Protein AF-N9XW98-F1 (afdb_monomer_lite)

Structure (mmCIF, N/CA/C/O backbone):
data_AF-N9XW98-F1
#
_entry.id   AF-N9XW98-F1
#
loop_
_atom_site.group_PDB
_atom_site.id
_atom_site.type_symbol
_atom_site.label_atom_id
_atom_site.label_alt_id
_atom_site.label_comp_id
_atom_site.label_asym_id
_atom_site.label_entity_id
_atom_site.label_seq_id
_atom_site.pdbx_PDB_ins_code
_atom_site.Cartn_x
_atom_site.Cartn_y
_atom_site.Cartn_z
_atom_site.occupancy
_atom_site.B_iso_or_equiv
_atom_site.auth_seq_id
_atom_site.auth_comp_id
_atom_site.auth_asym_id
_atom_site.auth_atom_id
_atom_site.pdbx_PDB_model_num
ATOM 1 N N . MET A 1 1 ? 35.399 7.157 -42.120 1.00 63.06 1 MET A N 1
ATOM 2 C CA . MET A 1 1 ? 33.929 7.128 -41.967 1.00 63.06 1 MET A CA 1
ATOM 3 C C . MET A 1 1 ? 33.321 8.212 -42.831 1.00 63.06 1 MET A C 1
ATOM 5 O O . MET A 1 1 ? 33.730 9.366 -42.706 1.00 63.06 1 MET A O 1
ATOM 9 N N . ASN A 1 2 ? 32.396 7.830 -43.712 1.00 85.94 2 ASN A N 1
ATOM 10 C CA . ASN A 1 2 ? 31.675 8.744 -44.595 1.00 85.94 2 ASN A CA 1
ATOM 11 C C . ASN A 1 2 ? 30.550 9.462 -43.831 1.00 85.94 2 ASN A C 1
ATOM 13 O O . ASN A 1 2 ? 30.114 9.013 -42.774 1.00 85.94 2 ASN A O 1
ATOM 17 N N . PHE A 1 3 ? 30.064 10.587 -44.365 1.00 85.50 3 PHE A N 1
ATOM 18 C CA . PHE A 1 3 ? 28.937 11.345 -43.796 1.00 85.50 3 PHE A CA 1
ATOM 19 C C . PHE A 1 3 ? 27.689 10.471 -43.564 1.00 85.50 3 PHE A C 1
ATOM 21 O O . PHE A 1 3 ? 27.018 10.612 -42.546 1.00 85.50 3 PHE A O 1
ATOM 28 N N . PHE A 1 4 ? 27.424 9.527 -44.472 1.00 86.19 4 PHE A N 1
ATOM 29 C CA . PHE A 1 4 ? 26.318 8.574 -44.354 1.00 86.19 4 PHE A CA 1
ATOM 30 C C . PHE A 1 4 ? 26.472 7.597 -43.182 1.00 86.19 4 PHE A C 1
ATOM 32 O O . PHE A 1 4 ? 25.477 7.322 -42.520 1.00 86.19 4 PHE A O 1
ATOM 39 N N . ASP A 1 5 ? 27.691 7.139 -42.877 1.00 82.38 5 ASP A N 1
ATOM 40 C CA . ASP A 1 5 ? 27.940 6.252 -41.730 1.00 82.38 5 ASP A CA 1
ATOM 41 C C . ASP A 1 5 ? 27.611 6.985 -40.422 1.00 82.38 5 ASP A C 1
ATOM 43 O O . ASP A 1 5 ? 26.863 6.482 -39.595 1.00 82.38 5 ASP A O 1
ATOM 47 N N . LYS A 1 6 ? 28.039 8.250 -40.296 1.00 85.88 6 LYS A N 1
ATOM 48 C CA . LYS A 1 6 ? 27.731 9.082 -39.119 1.00 85.88 6 LYS A CA 1
ATOM 49 C C . LYS A 1 6 ? 26.236 9.362 -38.947 1.00 85.88 6 LYS A C 1
ATOM 51 O O . LYS A 1 6 ? 25.757 9.440 -37.822 1.00 85.88 6 LYS A O 1
ATOM 56 N N . MET A 1 7 ? 25.503 9.552 -40.047 1.00 86.38 7 MET A N 1
ATOM 57 C CA . MET A 1 7 ? 24.049 9.757 -39.999 1.00 86.38 7 MET A CA 1
ATOM 58 C C . MET A 1 7 ? 23.307 8.480 -39.597 1.00 86.38 7 MET A C 1
ATOM 60 O O . MET A 1 7 ? 22.297 8.560 -38.899 1.00 86.38 7 MET A O 1
ATOM 64 N N . LYS A 1 8 ? 23.811 7.315 -40.014 1.00 89.31 8 LYS A N 1
ATOM 65 C CA . LYS A 1 8 ? 23.281 6.015 -39.607 1.00 89.31 8 LYS A CA 1
ATOM 66 C C . LYS A 1 8 ? 23.511 5.773 -38.114 1.00 89.31 8 LYS A C 1
ATOM 68 O O . LYS A 1 8 ? 22.543 5.500 -37.412 1.00 89.31 8 LYS A O 1
ATOM 73 N N . ASP A 1 9 ? 24.737 5.977 -37.635 1.00 86.44 9 ASP A N 1
ATOM 74 C CA . ASP A 1 9 ? 25.093 5.811 -36.220 1.00 86.44 9 ASP A CA 1
ATOM 75 C C . ASP A 1 9 ? 24.246 6.736 -35.321 1.00 86.44 9 ASP A C 1
ATOM 77 O O . ASP A 1 9 ? 23.672 6.301 -34.326 1.00 86.44 9 ASP A O 1
ATOM 81 N N . LEU A 1 10 ? 24.063 8.002 -35.724 1.00 88.00 10 LEU A N 1
ATOM 82 C CA . LEU A 1 10 ? 23.226 8.960 -34.991 1.00 88.00 10 LEU A CA 1
ATOM 83 C C . LEU A 1 10 ? 21.747 8.541 -34.940 1.00 88.00 10 LEU A C 1
ATOM 85 O O . LEU A 1 10 ? 21.080 8.726 -33.920 1.00 88.00 10 LEU A O 1
ATOM 89 N N . ALA A 1 11 ? 21.213 8.009 -36.042 1.00 89.44 11 ALA A N 1
ATOM 90 C CA . ALA A 1 11 ? 19.830 7.548 -36.102 1.00 89.44 11 ALA A CA 1
ATOM 91 C C . ALA A 1 11 ? 19.609 6.290 -35.242 1.00 89.44 11 ALA A C 1
ATOM 93 O O . ALA A 1 11 ? 18.575 6.180 -34.578 1.00 89.44 11 ALA A O 1
ATOM 94 N N . GLU A 1 12 ? 20.579 5.373 -35.217 1.00 86.56 12 GLU A N 1
ATOM 95 C CA . GLU A 1 12 ? 20.554 4.182 -34.360 1.00 86.56 12 GLU A CA 1
ATOM 96 C C . GLU A 1 12 ? 20.617 4.562 -32.872 1.00 86.56 12 GLU A C 1
ATOM 98 O O . GLU A 1 12 ? 19.780 4.101 -32.091 1.00 86.56 12 GLU A O 1
ATOM 103 N N . ASP A 1 13 ? 21.501 5.486 -32.485 1.00 86.88 13 ASP A N 1
ATOM 104 C CA . ASP A 1 13 ? 21.607 5.985 -31.107 1.00 86.88 13 ASP A CA 1
ATOM 105 C C . ASP A 1 13 ? 20.345 6.723 -30.639 1.00 86.88 13 ASP A C 1
ATOM 107 O O . ASP A 1 13 ? 19.871 6.535 -29.508 1.00 86.88 13 ASP A O 1
ATOM 111 N N . ALA A 1 14 ? 19.761 7.552 -31.509 1.00 88.12 14 ALA A N 1
ATOM 112 C CA . ALA A 1 14 ? 18.502 8.232 -31.225 1.00 88.12 14 ALA A CA 1
ATOM 113 C C . ALA A 1 14 ? 17.353 7.225 -31.050 1.00 88.12 14 ALA A C 1
ATOM 115 O O . ALA A 1 14 ? 16.559 7.353 -30.116 1.00 88.12 14 ALA A O 1
ATOM 116 N N . SER A 1 15 ? 17.291 6.196 -31.901 1.00 88.31 15 SER A N 1
ATOM 117 C CA . SER A 1 15 ? 16.283 5.134 -31.817 1.00 88.31 15 SER A CA 1
ATOM 118 C C . SER A 1 15 ? 16.393 4.342 -30.511 1.00 88.31 15 SER A C 1
ATOM 120 O O . SER A 1 15 ? 15.394 4.189 -29.797 1.00 88.31 15 SER A O 1
ATOM 122 N N . LYS A 1 16 ? 17.611 3.925 -30.137 1.00 88.00 16 LYS A N 1
ATOM 123 C CA . LYS A 1 16 ? 17.886 3.266 -28.850 1.00 88.00 16 LYS A CA 1
ATOM 124 C C . LYS A 1 16 ? 17.459 4.150 -27.682 1.00 88.00 16 LYS A C 1
ATOM 126 O O . LYS A 1 16 ? 16.725 3.698 -26.808 1.00 88.00 16 LYS A O 1
ATOM 131 N N . THR A 1 17 ? 17.828 5.431 -27.706 1.00 88.69 17 THR A N 1
ATOM 132 C CA . THR A 1 17 ? 17.484 6.385 -26.640 1.00 88.69 17 THR A CA 1
ATOM 133 C C . THR A 1 17 ? 15.974 6.547 -26.475 1.00 88.69 17 THR A C 1
ATOM 135 O O . THR A 1 17 ? 15.471 6.421 -25.358 1.00 88.69 17 THR A O 1
ATOM 138 N N . VAL A 1 18 ? 15.233 6.767 -27.566 1.00 90.50 18 VAL A N 1
ATOM 139 C CA . VAL A 1 18 ? 13.767 6.906 -27.522 1.00 90.50 18 VAL A CA 1
ATOM 140 C C . VAL A 1 18 ? 13.106 5.621 -27.016 1.00 90.50 18 VAL A C 1
ATOM 142 O O . VAL A 1 18 ? 12.200 5.688 -26.183 1.00 90.50 18 VAL A O 1
ATOM 145 N N . SER A 1 19 ? 13.587 4.455 -27.455 1.00 90.06 19 SER A N 1
ATOM 146 C CA . SER A 1 19 ? 13.100 3.149 -26.996 1.00 90.06 19 SER A CA 1
ATOM 147 C C . SER A 1 19 ? 13.304 2.958 -25.487 1.00 90.06 19 SER A C 1
ATOM 149 O O . SER A 1 19 ? 12.345 2.677 -24.761 1.00 90.06 19 SER A O 1
ATOM 151 N N . THR A 1 20 ? 14.518 3.199 -24.980 1.00 91.38 20 THR A N 1
ATOM 152 C CA . THR A 1 20 ? 14.838 3.116 -23.546 1.00 91.38 20 THR A CA 1
ATOM 153 C C . THR A 1 20 ? 14.001 4.100 -22.728 1.00 91.38 20 THR A C 1
ATOM 155 O O . THR A 1 20 ? 13.437 3.721 -21.697 1.00 91.38 20 THR A O 1
ATOM 158 N N . THR A 1 21 ? 13.866 5.353 -23.183 1.00 91.62 21 THR A N 1
ATOM 159 C CA . THR A 1 21 ? 13.026 6.357 -22.512 1.00 91.62 21 THR A CA 1
ATOM 160 C C . THR A 1 21 ? 11.567 5.910 -22.458 1.00 91.62 21 THR A C 1
ATOM 162 O O . THR A 1 21 ? 10.950 6.000 -21.397 1.00 91.62 21 THR A O 1
ATOM 165 N N . SER A 1 22 ? 11.026 5.373 -23.554 1.00 94.00 22 SER A N 1
ATOM 166 C CA . SER A 1 22 ? 9.649 4.875 -23.587 1.00 94.00 22 SER A CA 1
ATOM 167 C C . SER A 1 22 ? 9.437 3.724 -22.604 1.00 94.00 22 SER A C 1
ATOM 169 O O . SER A 1 22 ? 8.521 3.793 -21.787 1.00 94.00 22 SER A O 1
ATOM 171 N N . LYS A 1 23 ? 10.297 2.695 -22.629 1.00 95.12 23 LYS A N 1
ATOM 172 C CA . LYS A 1 23 ? 10.213 1.553 -21.699 1.00 95.12 23 LYS A CA 1
ATOM 173 C C . LYS A 1 23 ? 10.300 2.009 -20.238 1.00 95.12 23 LYS A C 1
ATOM 175 O O . LYS A 1 23 ? 9.516 1.565 -19.402 1.00 95.12 23 LYS A O 1
ATOM 180 N N . THR A 1 24 ? 11.212 2.942 -19.948 1.00 94.81 24 THR A N 1
ATOM 181 C CA . THR A 1 24 ? 11.398 3.528 -18.610 1.00 94.81 24 THR A CA 1
ATOM 182 C C . THR A 1 24 ? 10.138 4.237 -18.122 1.00 94.81 24 THR A C 1
ATOM 184 O O . THR A 1 24 ? 9.725 4.056 -16.976 1.00 94.81 24 THR A O 1
ATOM 187 N N . LEU A 1 25 ? 9.526 5.062 -18.978 1.00 94.94 25 LEU A N 1
ATOM 188 C CA . LEU A 1 25 ? 8.307 5.793 -18.637 1.00 94.94 25 LEU A CA 1
ATOM 189 C C . LEU A 1 25 ? 7.141 4.842 -18.371 1.00 94.94 25 LEU A C 1
ATOM 191 O O . LEU A 1 25 ? 6.446 5.025 -17.374 1.00 94.94 25 LEU A O 1
ATOM 195 N N . THR A 1 26 ? 6.964 3.815 -19.206 1.00 96.12 26 THR A N 1
ATOM 196 C CA . THR A 1 26 ? 5.921 2.800 -19.013 1.00 96.12 26 THR A CA 1
ATOM 197 C C . THR A 1 26 ? 6.101 2.063 -17.687 1.00 96.12 26 THR A C 1
ATOM 199 O O . THR A 1 26 ? 5.172 2.035 -16.886 1.00 96.12 26 THR A O 1
ATOM 202 N N . ALA A 1 27 ? 7.307 1.561 -17.395 1.00 95.25 27 ALA A N 1
ATOM 203 C CA . ALA A 1 27 ? 7.577 0.854 -16.142 1.00 95.25 27 ALA A CA 1
ATOM 204 C C . ALA A 1 27 ? 7.278 1.726 -14.908 1.00 95.25 27 ALA A C 1
ATOM 206 O O . ALA A 1 27 ? 6.595 1.290 -13.983 1.00 95.25 27 ALA A O 1
ATOM 207 N N . LYS A 1 28 ? 7.721 2.991 -14.919 1.00 96.62 28 LYS A N 1
ATOM 208 C CA . LYS A 1 28 ? 7.446 3.940 -13.827 1.00 96.62 28 LYS A CA 1
ATOM 209 C C . LYS A 1 28 ? 5.957 4.256 -13.684 1.00 96.62 28 LYS A C 1
ATOM 211 O O . LYS A 1 28 ? 5.475 4.399 -12.561 1.00 96.62 28 LYS A O 1
ATOM 216 N N . ALA A 1 29 ? 5.239 4.400 -14.796 1.00 95.56 29 ALA A N 1
ATOM 217 C CA . ALA A 1 29 ? 3.806 4.670 -14.779 1.00 95.56 29 ALA A CA 1
ATOM 218 C C . ALA A 1 29 ? 3.024 3.499 -14.164 1.00 95.56 29 ALA A C 1
ATOM 220 O O . ALA A 1 29 ? 2.199 3.725 -13.276 1.00 95.56 29 ALA A O 1
ATOM 221 N N . ASP A 1 30 ? 3.338 2.267 -14.565 1.00 95.12 30 ASP A N 1
ATOM 222 C CA . ASP A 1 30 ? 2.677 1.057 -14.067 1.00 95.12 30 ASP A CA 1
ATOM 223 C C . ASP A 1 30 ? 2.879 0.876 -12.558 1.00 95.12 30 ASP A C 1
ATOM 225 O O . ASP A 1 30 ? 1.909 0.695 -11.813 1.00 95.12 30 ASP A O 1
ATOM 229 N N . SER A 1 31 ? 4.119 0.993 -12.074 1.00 96.44 31 SER A N 1
ATOM 230 C CA . SER A 1 31 ? 4.406 0.884 -10.638 1.00 96.44 31 SER A CA 1
ATOM 231 C C . SER A 1 31 ? 3.739 2.003 -9.840 1.00 96.44 31 SER A C 1
ATOM 233 O O . SER A 1 31 ? 3.171 1.751 -8.777 1.00 96.44 31 SER A O 1
ATOM 235 N N . LYS A 1 32 ? 3.695 3.233 -10.374 1.00 96.81 32 LYS A N 1
ATOM 236 C CA . LYS A 1 32 ? 2.982 4.345 -9.725 1.00 96.81 32 LYS A CA 1
ATOM 237 C C . LYS A 1 32 ? 1.485 4.064 -9.575 1.00 96.81 32 LYS A C 1
ATOM 239 O O . LYS A 1 32 ? 0.916 4.387 -8.532 1.00 96.81 32 LYS A O 1
ATOM 244 N N . LEU A 1 33 ? 0.841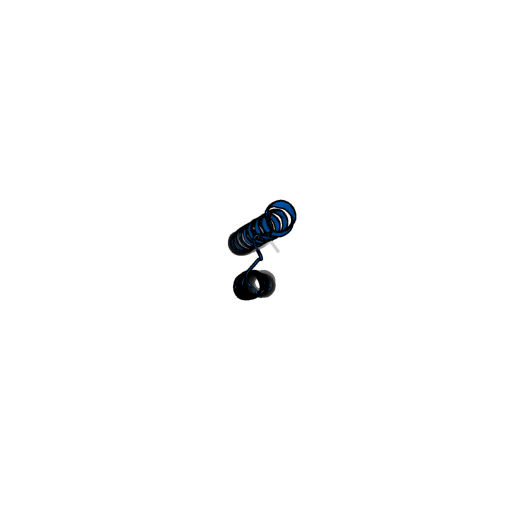 3.467 -10.580 1.00 96.19 33 LEU A N 1
ATOM 245 C CA . LEU A 1 33 ? -0.577 3.097 -10.503 1.00 96.19 33 LEU A CA 1
ATOM 246 C C . LEU A 1 33 ? -0.826 2.039 -9.422 1.00 96.19 33 LEU A C 1
ATOM 248 O O . LEU A 1 33 ? -1.748 2.191 -8.619 1.00 96.19 33 LEU A O 1
ATOM 252 N N . LYS A 1 34 ? 0.024 1.011 -9.347 1.00 96.62 34 LYS A N 1
ATOM 253 C CA . LYS A 1 34 ? -0.077 -0.026 -8.309 1.00 96.62 34 LYS A CA 1
ATOM 254 C C . LYS A 1 34 ? 0.130 0.535 -6.903 1.00 96.62 34 LYS A C 1
ATOM 256 O O . LYS A 1 34 ? -0.704 0.301 -6.031 1.00 96.62 34 LYS A O 1
ATOM 261 N N . ILE A 1 35 ? 1.178 1.336 -6.694 1.00 97.00 35 ILE A N 1
ATOM 262 C CA . ILE A 1 35 ? 1.448 1.996 -5.407 1.00 97.00 35 ILE A CA 1
ATOM 263 C C . ILE A 1 35 ? 0.281 2.913 -5.020 1.00 97.00 35 ILE A C 1
ATOM 265 O O . ILE A 1 35 ? -0.131 2.947 -3.862 1.00 97.00 35 ILE A O 1
ATOM 269 N N . SER A 1 36 ? -0.314 3.625 -5.983 1.00 97.31 36 SER A N 1
ATOM 270 C CA . SER A 1 36 ? -1.504 4.440 -5.726 1.00 97.31 36 SER A CA 1
ATOM 271 C C . SER A 1 36 ? -2.699 3.606 -5.252 1.00 97.31 36 SER A C 1
ATOM 273 O O . SER A 1 36 ? -3.442 4.070 -4.387 1.00 97.31 36 SER A O 1
ATOM 275 N N . SER A 1 37 ? -2.893 2.399 -5.790 1.00 97.38 37 SER A N 1
ATOM 276 C CA . SER A 1 37 ? -3.944 1.481 -5.332 1.00 97.38 37 SER A CA 1
ATOM 277 C C . SER A 1 37 ? -3.694 1.017 -3.897 1.00 97.38 37 SER A C 1
ATOM 279 O O . SER A 1 37 ? -4.589 1.103 -3.061 1.00 97.38 37 SER A O 1
ATOM 281 N N . LEU A 1 38 ? -2.461 0.611 -3.581 1.00 97.94 38 LEU A N 1
ATOM 282 C CA . LEU A 1 38 ? -2.077 0.186 -2.229 1.00 97.94 38 LEU A CA 1
ATOM 283 C C . LEU A 1 38 ? -2.223 1.325 -1.208 1.00 97.94 38 LEU A C 1
ATOM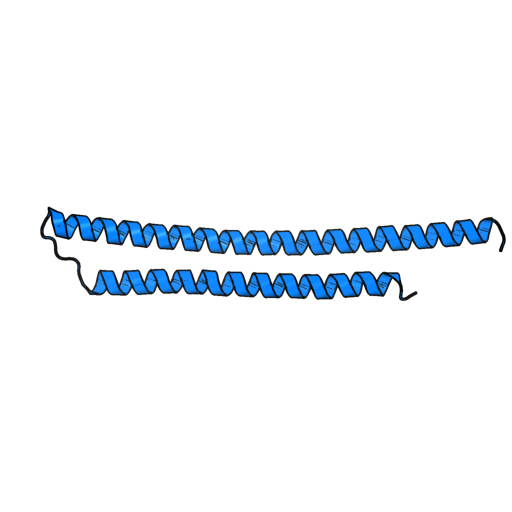 285 O O . LEU A 1 38 ? -2.718 1.118 -0.103 1.00 97.94 38 LEU A O 1
ATOM 289 N N . ASN A 1 39 ? -1.876 2.558 -1.587 1.00 97.88 39 ASN A N 1
ATOM 290 C CA . ASN A 1 39 ? -2.094 3.731 -0.738 1.00 97.88 39 ASN A CA 1
ATOM 291 C C . ASN A 1 39 ? -3.579 3.997 -0.463 1.00 97.88 39 ASN A C 1
ATOM 293 O O . ASN A 1 39 ? -3.929 4.431 0.635 1.00 97.88 39 ASN A O 1
ATOM 297 N N . LYS A 1 40 ? -4.460 3.713 -1.428 1.00 97.94 40 LYS A N 1
ATOM 298 C CA . LYS A 1 40 ? -5.906 3.807 -1.217 1.00 97.94 40 LYS A CA 1
ATOM 299 C C . LYS A 1 40 ? -6.387 2.774 -0.194 1.00 97.94 40 LYS A C 1
ATOM 301 O O . LYS A 1 40 ? -7.139 3.136 0.705 1.00 97.94 40 LYS A O 1
ATOM 306 N N . GLU A 1 41 ? -5.902 1.534 -0.272 1.00 97.06 41 GLU A N 1
ATOM 307 C CA . GLU A 1 41 ? -6.206 0.489 0.722 1.00 97.06 41 GLU A CA 1
ATOM 308 C C . GLU A 1 41 ? -5.754 0.896 2.135 1.00 97.06 41 GLU A C 1
ATOM 310 O O . GLU A 1 41 ? -6.490 0.715 3.109 1.00 97.06 41 GLU A O 1
ATOM 315 N N . ILE A 1 42 ? -4.565 1.502 2.254 1.00 98.25 42 ILE A N 1
ATOM 316 C CA . ILE A 1 42 ? -4.055 2.032 3.528 1.00 98.25 42 ILE A CA 1
ATOM 317 C C . ILE A 1 42 ? -4.984 3.118 4.076 1.00 98.25 42 ILE A C 1
ATOM 319 O O . ILE A 1 42 ? -5.285 3.125 5.272 1.00 98.25 42 ILE A O 1
ATOM 323 N N . GLU A 1 43 ? -5.443 4.039 3.230 1.00 98.19 43 GLU A N 1
ATOM 324 C CA . GLU A 1 43 ? -6.325 5.120 3.667 1.00 98.19 43 GLU A CA 1
ATOM 325 C C . GLU A 1 43 ? -7.700 4.597 4.105 1.00 98.19 43 GLU A C 1
ATOM 327 O O . GLU A 1 43 ? -8.216 5.001 5.147 1.00 98.19 43 GLU A O 1
ATOM 332 N N . GLU A 1 44 ? -8.266 3.627 3.387 1.00 98.00 44 GLU A N 1
ATOM 333 C CA . GLU A 1 44 ? -9.516 2.966 3.777 1.00 98.00 44 GLU A CA 1
ATOM 334 C C . GLU A 1 44 ? -9.393 2.250 5.135 1.00 98.00 44 GLU A C 1
ATOM 336 O O . GLU A 1 44 ? -10.288 2.352 5.987 1.00 98.00 44 GLU A O 1
ATOM 341 N N . ALA A 1 45 ? -8.262 1.581 5.387 1.00 98.00 45 ALA A N 1
ATOM 342 C CA . ALA A 1 45 ? -7.972 0.967 6.681 1.00 98.00 45 ALA A CA 1
ATOM 343 C C . ALA A 1 45 ? -7.851 2.018 7.799 1.00 98.00 45 ALA A C 1
ATOM 345 O O . ALA A 1 45 ? -8.451 1.858 8.862 1.00 98.00 45 ALA A O 1
ATOM 346 N N . ARG A 1 46 ? -7.163 3.142 7.550 1.00 98.00 46 ARG A N 1
ATOM 347 C CA . ARG A 1 46 ? -7.046 4.257 8.511 1.00 98.00 46 ARG A CA 1
ATOM 348 C C . ARG A 1 46 ? -8.390 4.886 8.854 1.00 98.00 46 ARG A C 1
ATOM 350 O O . ARG A 1 46 ? -8.660 5.168 10.022 1.00 98.00 46 ARG A O 1
ATOM 357 N N . VAL A 1 47 ? -9.245 5.096 7.854 1.00 98.25 47 VAL A N 1
ATOM 358 C CA . VAL A 1 47 ? -10.611 5.595 8.066 1.00 98.25 47 VAL A CA 1
ATOM 359 C C . VAL A 1 47 ? -11.410 4.615 8.924 1.00 98.25 47 VAL A C 1
ATOM 361 O O . VAL A 1 47 ? -12.150 5.041 9.810 1.00 98.25 47 VAL A O 1
ATOM 364 N N . SER A 1 48 ? -11.241 3.312 8.704 1.00 98.00 48 SER A N 1
ATOM 365 C CA . SER A 1 48 ? -11.917 2.278 9.494 1.00 98.00 48 SER A CA 1
ATOM 366 C C . SER A 1 48 ? -11.451 2.283 10.953 1.00 98.00 48 SER A C 1
ATOM 368 O O . SER A 1 48 ? -12.289 2.350 11.850 1.00 98.00 48 SER A O 1
ATOM 370 N N . ILE A 1 49 ? -10.139 2.366 11.200 1.00 98.06 49 ILE A N 1
ATOM 371 C CA . ILE A 1 49 ? -9.566 2.531 12.549 1.00 98.06 49 ILE A CA 1
ATOM 372 C C . ILE A 1 49 ? -10.146 3.765 13.247 1.00 98.06 49 ILE A C 1
ATOM 374 O O . ILE A 1 49 ? -10.538 3.693 14.412 1.00 98.06 49 ILE A O 1
ATOM 378 N N . ARG A 1 50 ? -10.242 4.904 12.548 1.00 97.94 50 ARG A N 1
ATOM 379 C CA . ARG A 1 50 ? -10.819 6.132 13.118 1.00 97.94 50 ARG A CA 1
ATOM 380 C C . ARG A 1 50 ? -12.273 5.932 13.542 1.00 97.94 50 ARG A C 1
ATOM 382 O O . ARG A 1 50 ? -12.646 6.353 14.631 1.00 97.94 50 ARG A O 1
ATOM 389 N N . LYS A 1 51 ? -13.078 5.244 12.727 1.00 97.94 51 LYS A N 1
ATOM 390 C CA . LYS A 1 51 ? -14.472 4.921 13.074 1.00 97.94 51 LYS A CA 1
ATOM 391 C C . LYS A 1 51 ? -14.565 4.045 14.324 1.00 97.94 51 LYS A C 1
ATOM 393 O O . LYS A 1 51 ? -15.474 4.252 15.123 1.00 97.94 51 LYS A O 1
ATOM 398 N N . VAL A 1 52 ? -13.649 3.091 14.512 1.00 97.25 52 VAL A N 1
ATOM 399 C CA . VAL A 1 52 ? -13.597 2.286 15.746 1.00 97.25 52 VAL A CA 1
ATOM 400 C C . VAL A 1 52 ? -13.284 3.178 16.947 1.00 97.25 52 VAL A C 1
ATOM 402 O O . VAL A 1 52 ? -14.024 3.154 17.926 1.00 97.25 52 VAL A O 1
ATOM 405 N N . HIS A 1 53 ? -12.279 4.052 16.844 1.00 95.62 53 HIS A N 1
ATOM 406 C CA . HIS A 1 53 ? -11.962 5.015 17.904 1.00 95.62 53 HIS A CA 1
ATOM 407 C C . HIS A 1 53 ? -13.148 5.925 18.250 1.00 95.62 53 HIS A C 1
ATOM 409 O O . HIS A 1 53 ? -13.419 6.163 19.424 1.00 95.62 53 HIS A O 1
ATOM 415 N N . GLU A 1 54 ? -13.892 6.410 17.253 1.00 96.44 54 GLU A N 1
ATOM 416 C CA . GLU A 1 54 ? -15.100 7.211 17.479 1.00 96.44 54 GLU A CA 1
ATOM 417 C C . GLU A 1 54 ? -16.192 6.425 18.218 1.00 96.44 54 GLU A C 1
ATOM 419 O O . GLU A 1 54 ? -16.857 6.983 19.092 1.00 96.44 54 GLU A O 1
ATOM 424 N N . LYS A 1 55 ? -16.385 5.137 17.896 1.00 94.88 55 LYS A N 1
ATOM 425 C CA . LYS A 1 55 ? -17.327 4.264 18.618 1.00 94.88 55 LYS A CA 1
ATOM 426 C C . LYS A 1 55 ? -16.904 4.082 20.075 1.00 94.88 55 LYS A C 1
ATOM 428 O O . LYS A 1 55 ? -17.731 4.272 20.962 1.00 94.88 55 LYS A O 1
ATOM 433 N N . VAL A 1 56 ? -15.629 3.774 20.315 1.00 94.19 56 VAL A N 1
ATOM 434 C CA . VAL A 1 56 ? -15.078 3.608 21.669 1.00 94.19 56 VAL A CA 1
ATOM 435 C C . VAL A 1 56 ? -15.202 4.905 22.468 1.00 94.19 56 VAL A C 1
ATOM 437 O O . VAL A 1 56 ? -15.681 4.892 23.599 1.00 94.19 56 VAL A O 1
ATOM 440 N N . GLY A 1 57 ? -14.862 6.047 21.865 1.00 93.19 57 GLY A N 1
ATOM 441 C CA . GLY A 1 57 ? -14.997 7.356 22.504 1.00 93.19 57 GLY A CA 1
ATOM 442 C C . GLY A 1 57 ? -16.442 7.700 22.876 1.00 93.19 57 GLY A C 1
ATOM 443 O O . GLY A 1 57 ? -16.681 8.248 23.951 1.00 93.19 57 GLY A O 1
ATOM 444 N N . LYS A 1 58 ? -17.419 7.345 22.029 1.00 93.00 58 LYS A N 1
ATOM 445 C CA . LYS A 1 58 ? -18.850 7.495 22.353 1.00 93.00 58 LYS A CA 1
ATOM 446 C C . LYS A 1 58 ? -19.259 6.610 23.524 1.00 93.00 58 LYS A C 1
ATOM 448 O O . LYS A 1 58 ? -19.853 7.122 24.465 1.00 93.00 58 LYS A O 1
ATOM 453 N N . ALA A 1 59 ? -18.883 5.332 23.497 1.00 91.50 59 ALA A N 1
ATOM 454 C CA . ALA A 1 59 ? -19.178 4.406 24.586 1.00 91.50 59 ALA A CA 1
ATOM 455 C C . ALA A 1 59 ? -18.594 4.906 25.921 1.00 91.50 59 ALA A C 1
ATOM 457 O O . ALA A 1 59 ? -19.272 4.878 26.943 1.00 91.50 59 ALA A O 1
ATOM 458 N N . PHE A 1 60 ? -17.372 5.447 25.903 1.00 91.31 60 PHE A N 1
ATOM 459 C CA . PHE A 1 60 ? -16.736 6.013 27.094 1.00 91.31 60 PHE A CA 1
ATOM 460 C C . PHE A 1 60 ? -17.495 7.231 27.641 1.00 91.31 60 PHE A C 1
ATOM 462 O O . PHE A 1 60 ? -17.692 7.369 28.848 1.00 91.31 60 PHE A O 1
ATOM 469 N N . LEU A 1 61 ? -17.956 8.121 26.755 1.00 92.06 61 LEU A N 1
ATOM 470 C CA . LEU A 1 61 ? -18.779 9.265 27.151 1.00 92.06 61 LEU A CA 1
ATOM 471 C C . LEU A 1 61 ? -20.130 8.833 27.730 1.00 92.06 61 LEU A C 1
ATOM 473 O O . LEU A 1 61 ? -20.600 9.465 28.676 1.00 92.06 61 LEU A O 1
ATOM 477 N N . ASP A 1 62 ? -20.743 7.785 27.181 1.00 90.94 62 ASP A N 1
ATOM 478 C CA . ASP A 1 62 ? -22.014 7.247 27.668 1.00 90.94 62 ASP A CA 1
ATOM 479 C C . ASP A 1 62 ? -21.867 6.590 29.042 1.00 90.94 62 ASP A C 1
ATOM 481 O O . ASP A 1 62 ? -22.718 6.802 29.907 1.00 90.94 62 ASP A O 1
ATOM 485 N N . GLU A 1 63 ? -20.771 5.875 29.290 1.00 90.06 63 GLU A N 1
ATOM 486 C CA . GLU A 1 63 ? -20.461 5.343 30.618 1.00 90.06 63 GLU A CA 1
ATOM 487 C C . GLU A 1 63 ? -20.271 6.468 31.638 1.00 90.06 63 GLU A C 1
ATOM 489 O O . GLU A 1 63 ? -20.886 6.455 32.707 1.00 90.06 63 GLU A O 1
ATOM 494 N N . TYR A 1 64 ? -19.496 7.494 31.278 1.00 90.00 64 TYR A N 1
ATOM 495 C CA . TYR A 1 64 ? -19.238 8.634 32.155 1.00 90.00 64 TYR A CA 1
ATOM 496 C C . TYR A 1 64 ? -20.503 9.452 32.466 1.00 90.00 64 TYR A C 1
ATOM 498 O O . TYR A 1 64 ? -20.700 9.885 33.601 1.00 90.00 64 TYR A O 1
ATOM 506 N N . ARG A 1 65 ? -21.361 9.696 31.465 1.00 91.62 65 ARG A N 1
ATOM 507 C CA . ARG A 1 65 ? -22.546 10.564 31.605 1.00 91.62 65 ARG A CA 1
ATOM 508 C C . ARG A 1 65 ? -23.777 9.833 32.122 1.00 91.62 65 ARG A C 1
ATOM 510 O O . ARG A 1 65 ? -24.527 10.409 32.904 1.00 91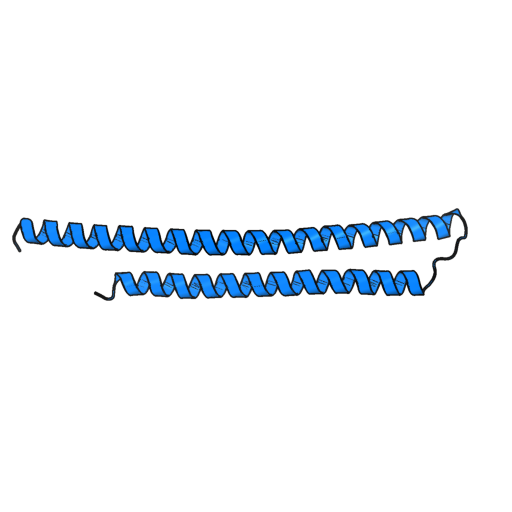.62 65 ARG A O 1
ATOM 517 N N . ASN A 1 66 ? -23.994 8.602 31.666 1.00 89.44 66 ASN A N 1
ATOM 518 C CA . ASN A 1 66 ? -25.243 7.868 31.868 1.00 89.44 66 ASN A CA 1
ATOM 519 C C . ASN A 1 66 ? -25.080 6.647 32.789 1.00 89.44 66 ASN A C 1
ATOM 521 O O . ASN A 1 66 ? -26.056 5.940 33.008 1.00 89.44 66 ASN A O 1
ATOM 525 N N . GLN A 1 67 ? -23.876 6.383 33.321 1.00 85.12 67 GLN A N 1
ATOM 526 C CA . GLN A 1 67 ? -23.551 5.201 34.143 1.00 85.12 67 GLN A CA 1
ATOM 527 C C . GLN A 1 67 ? -23.820 3.854 33.444 1.00 85.12 67 GLN A C 1
ATOM 529 O O . GLN A 1 67 ? -23.896 2.808 34.092 1.00 85.12 67 GLN A O 1
ATOM 534 N N . ASN A 1 68 ? -23.925 3.867 32.113 1.00 83.12 68 ASN A N 1
ATOM 535 C CA . ASN A 1 68 ? -24.027 2.661 31.302 1.00 83.12 68 ASN A CA 1
ATOM 536 C C . ASN A 1 68 ? -22.634 2.055 31.152 1.00 83.12 68 ASN A C 1
ATOM 538 O O . ASN A 1 68 ? -21.858 2.506 30.316 1.00 83.12 68 ASN A O 1
ATOM 542 N N . LYS A 1 69 ? -22.317 1.055 31.977 1.00 83.44 69 LYS A N 1
ATOM 543 C CA . LYS A 1 69 ? -21.012 0.388 31.941 1.00 83.44 69 LYS A CA 1
ATOM 544 C C . LYS A 1 69 ? -20.721 -0.181 30.560 1.00 83.44 69 LYS A C 1
ATOM 546 O O . LYS A 1 69 ? -21.556 -0.887 29.992 1.00 83.44 69 LYS A O 1
ATOM 551 N N . MET A 1 70 ? -19.527 0.101 30.057 1.00 86.38 70 MET A N 1
ATOM 552 C CA . MET A 1 70 ? -19.029 -0.531 28.848 1.00 86.38 70 MET A CA 1
ATOM 553 C C . MET A 1 70 ? -18.707 -1.997 29.134 1.00 86.38 70 MET A C 1
ATOM 555 O O . MET A 1 70 ? -18.161 -2.333 30.183 1.00 86.38 70 MET A O 1
ATOM 559 N N . GLU A 1 71 ? -19.062 -2.882 28.208 1.00 88.06 71 GLU A N 1
ATOM 560 C CA . GLU A 1 71 ? -18.701 -4.292 28.323 1.00 88.06 71 GLU A CA 1
ATOM 561 C C . GLU A 1 71 ? -17.221 -4.484 27.975 1.00 88.06 71 GLU A C 1
ATOM 563 O O . GLU A 1 71 ? -16.761 -4.012 26.934 1.00 88.06 71 GLU A O 1
ATOM 568 N N . ASP A 1 72 ? -16.482 -5.238 28.793 1.00 86.62 72 ASP A N 1
ATOM 569 C CA . ASP A 1 72 ? -15.070 -5.554 28.526 1.00 86.62 72 ASP A CA 1
ATOM 570 C C . ASP A 1 72 ? -14.883 -6.212 27.146 1.00 86.62 72 ASP A C 1
ATOM 572 O O . ASP A 1 72 ? -13.921 -5.919 26.433 1.00 86.62 72 ASP A O 1
ATOM 576 N N . ASN A 1 73 ? -15.848 -7.038 26.723 1.00 91.19 73 ASN A N 1
ATOM 577 C CA . ASN A 1 73 ? -15.856 -7.663 25.398 1.00 91.19 73 ASN A CA 1
ATOM 578 C C . ASN A 1 73 ? -15.878 -6.627 24.268 1.00 91.19 73 ASN 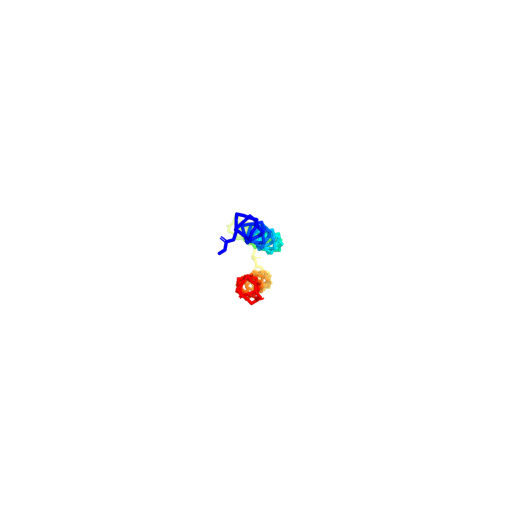A C 1
ATOM 580 O O . ASN A 1 73 ? -15.170 -6.795 23.284 1.00 91.19 73 ASN A O 1
ATOM 584 N N . PHE A 1 74 ? -16.610 -5.519 24.420 1.00 93.25 74 PHE A N 1
ATOM 585 C CA . PHE A 1 74 ? -16.638 -4.459 23.411 1.00 93.25 74 PHE A CA 1
ATOM 586 C C . PHE A 1 74 ? -15.265 -3.792 23.242 1.00 93.25 74 PHE A C 1
ATOM 588 O O . PHE A 1 74 ? -14.864 -3.471 22.119 1.00 93.25 74 PHE A O 1
ATOM 595 N N . ILE A 1 75 ? -14.524 -3.603 24.340 1.00 90.12 75 ILE A N 1
ATOM 596 C CA . ILE A 1 75 ? -13.163 -3.051 24.303 1.00 90.12 75 ILE A CA 1
ATOM 597 C C . ILE A 1 75 ? -12.219 -4.036 23.612 1.00 90.12 75 ILE A C 1
ATOM 599 O O . ILE A 1 75 ? -11.484 -3.643 22.704 1.00 90.12 75 ILE A O 1
ATOM 603 N N . ILE A 1 76 ? -12.261 -5.310 24.009 1.00 94.19 76 ILE A N 1
ATOM 604 C CA . ILE A 1 76 ? -11.426 -6.370 23.426 1.00 94.19 76 ILE A CA 1
ATOM 605 C C . ILE A 1 76 ? -11.700 -6.505 21.924 1.00 94.19 76 ILE A C 1
ATOM 607 O O . ILE A 1 76 ? -10.762 -6.514 21.126 1.00 94.19 76 ILE A O 1
ATOM 611 N N . ASP A 1 77 ? -12.970 -6.537 21.522 1.00 96.06 77 ASP A N 1
ATOM 612 C CA . ASP A 1 77 ? -13.372 -6.626 20.119 1.00 96.06 77 ASP A CA 1
ATOM 613 C C . ASP A 1 77 ? -12.907 -5.405 19.320 1.00 96.06 77 ASP A C 1
ATOM 615 O O . ASP A 1 77 ? -12.402 -5.553 18.208 1.00 96.06 77 ASP A O 1
ATOM 619 N N . SER A 1 78 ? -12.992 -4.205 19.901 1.00 96.19 78 SER A N 1
ATOM 620 C CA . SER A 1 78 ? -12.509 -2.974 19.264 1.00 96.19 78 SER A CA 1
ATOM 621 C C . SER A 1 78 ? -10.991 -2.981 19.062 1.00 96.19 78 SER A C 1
ATOM 623 O O . SER A 1 78 ? -10.511 -2.556 18.010 1.00 96.19 78 SER A O 1
ATOM 625 N N . ILE A 1 79 ? -10.228 -3.482 20.041 1.00 95.56 79 ILE A N 1
ATOM 626 C CA . ILE A 1 79 ? -8.770 -3.648 19.925 1.00 95.56 79 ILE A CA 1
ATOM 627 C C . ILE A 1 79 ? -8.448 -4.640 18.806 1.00 95.56 79 ILE A C 1
ATOM 629 O O . ILE A 1 79 ? -7.645 -4.326 17.929 1.00 95.56 79 ILE A O 1
ATOM 633 N N . ASN A 1 80 ? -9.120 -5.793 18.787 1.00 97.12 80 ASN A N 1
ATOM 634 C CA . ASN A 1 80 ? -8.937 -6.800 17.743 1.00 97.12 80 ASN A CA 1
ATOM 635 C C . ASN A 1 80 ? -9.280 -6.250 16.348 1.00 97.12 80 ASN A C 1
ATOM 637 O O . ASN A 1 80 ? -8.571 -6.535 15.381 1.00 97.12 80 ASN A O 1
ATOM 641 N N . GLU A 1 81 ? -10.332 -5.433 16.233 1.00 97.31 81 GLU A N 1
ATOM 642 C CA . GLU A 1 81 ? -10.710 -4.786 14.972 1.00 97.31 81 GLU A CA 1
ATOM 643 C C . GLU A 1 81 ? -9.615 -3.816 14.495 1.00 97.31 81 GLU A C 1
ATOM 645 O O . GLU A 1 81 ? -9.219 -3.855 13.327 1.00 97.31 81 GLU A O 1
ATOM 650 N N . ILE A 1 82 ? -9.081 -2.984 15.401 1.00 97.88 82 ILE A N 1
ATOM 651 C CA . ILE A 1 82 ? -7.980 -2.055 15.103 1.00 97.88 82 ILE A CA 1
ATOM 652 C C . ILE A 1 82 ? -6.739 -2.823 14.651 1.00 97.88 82 ILE A C 1
ATOM 654 O O . ILE A 1 82 ? -6.227 -2.531 13.569 1.00 97.88 82 ILE A O 1
ATOM 658 N N . SER A 1 83 ? -6.304 -3.833 15.408 1.00 97.56 83 SER A N 1
ATOM 659 C CA . SER A 1 83 ? -5.145 -4.657 15.046 1.00 97.56 83 SER A CA 1
ATOM 660 C C . SER A 1 83 ? -5.326 -5.324 13.679 1.00 97.56 83 SER A C 1
ATOM 662 O O . SER A 1 83 ? -4.408 -5.329 12.863 1.00 97.56 83 SER A O 1
ATOM 664 N N . GLY A 1 84 ? -6.537 -5.792 13.358 1.00 97.94 84 GLY A N 1
ATOM 665 C CA . GLY A 1 84 ? -6.844 -6.348 12.039 1.00 97.94 84 GLY A CA 1
ATOM 666 C C . GLY A 1 84 ? -6.698 -5.341 10.887 1.00 97.94 84 GLY A C 1
ATOM 667 O O . GLY A 1 84 ? -6.285 -5.714 9.784 1.00 97.94 84 GLY A O 1
ATOM 668 N N . TYR A 1 85 ? -7.016 -4.061 11.102 1.00 98.19 85 TYR A N 1
ATOM 669 C CA . TYR A 1 85 ? -6.756 -3.009 10.112 1.00 98.19 85 TYR A CA 1
ATOM 670 C C . TYR A 1 85 ? -5.277 -2.602 10.063 1.00 98.19 85 TYR A C 1
ATOM 672 O O . TYR A 1 85 ? -4.770 -2.321 8.975 1.00 98.19 85 TYR A O 1
ATOM 680 N N . GLU A 1 86 ? -4.571 -2.598 11.192 1.00 97.44 86 GLU A N 1
ATOM 681 C CA . GLU A 1 86 ? -3.127 -2.337 11.240 1.00 97.44 86 GLU A CA 1
ATOM 682 C C . GLU A 1 86 ? -2.340 -3.390 10.454 1.00 97.44 86 GLU A C 1
ATOM 684 O O . GLU A 1 86 ? -1.495 -3.033 9.631 1.00 97.44 86 GLU A O 1
ATOM 689 N N . ASP A 1 87 ? -2.702 -4.667 10.585 1.00 98.00 87 ASP A N 1
ATOM 690 C CA . ASP A 1 87 ? -2.132 -5.758 9.789 1.00 98.00 87 ASP A CA 1
ATOM 691 C C . ASP A 1 87 ? -2.321 -5.541 8.283 1.00 98.00 87 ASP A C 1
ATOM 693 O O . ASP A 1 87 ? -1.418 -5.815 7.485 1.00 98.00 87 ASP A O 1
ATOM 697 N N . LYS A 1 88 ? -3.487 -5.029 7.862 1.00 97.31 88 LYS A N 1
ATOM 698 C CA . LYS A 1 88 ? -3.734 -4.682 6.452 1.00 97.31 88 LYS A CA 1
ATOM 699 C C . LYS A 1 88 ? -2.807 -3.562 5.988 1.00 97.31 88 LYS A C 1
ATOM 701 O O . LYS A 1 88 ? -2.250 -3.660 4.897 1.00 97.31 88 LYS A O 1
ATOM 706 N N . ILE A 1 89 ? -2.603 -2.536 6.817 1.00 98.06 89 ILE A N 1
ATOM 707 C CA . ILE A 1 89 ? -1.684 -1.431 6.514 1.00 98.06 89 ILE A CA 1
ATOM 708 C C . ILE A 1 89 ? -0.249 -1.948 6.383 1.00 98.06 89 ILE A C 1
ATOM 710 O O . ILE A 1 89 ? 0.438 -1.582 5.430 1.00 98.06 89 ILE A O 1
ATOM 714 N N . ILE A 1 90 ? 0.202 -2.803 7.304 1.00 98.06 90 ILE A N 1
ATOM 715 C CA . ILE A 1 90 ? 1.548 -3.392 7.268 1.00 98.06 90 ILE A CA 1
ATOM 716 C C . ILE A 1 90 ? 1.737 -4.202 5.981 1.00 98.06 90 ILE A C 1
ATOM 718 O O . ILE A 1 90 ? 2.701 -3.977 5.253 1.00 98.06 90 ILE A O 1
ATOM 722 N N . LYS A 1 91 ? 0.785 -5.080 5.641 1.00 97.75 91 LYS A N 1
ATOM 723 C CA . LYS A 1 91 ? 0.837 -5.877 4.403 1.00 97.75 91 LYS A CA 1
ATOM 724 C C . LYS A 1 91 ? 0.859 -5.009 3.146 1.00 97.75 91 LYS A C 1
ATOM 726 O O . LYS A 1 91 ? 1.600 -5.313 2.218 1.00 97.75 91 LYS A O 1
ATOM 731 N N . ALA A 1 92 ? 0.061 -3.945 3.099 1.00 97.88 92 ALA A N 1
ATOM 732 C CA . ALA A 1 92 ? 0.054 -3.030 1.960 1.00 97.88 92 ALA A CA 1
ATOM 733 C C . ALA A 1 92 ? 1.392 -2.288 1.814 1.00 97.88 92 ALA A C 1
ATOM 735 O O . ALA A 1 92 ? 1.883 -2.151 0.699 1.00 97.88 92 ALA A O 1
ATOM 736 N N . LYS A 1 93 ? 2.015 -1.869 2.924 1.00 97.75 93 LYS A N 1
ATOM 737 C CA . LYS A 1 93 ? 3.351 -1.251 2.910 1.00 97.75 93 LYS A CA 1
ATOM 738 C C . LYS A 1 93 ? 4.434 -2.207 2.415 1.00 97.75 93 LYS A C 1
ATOM 740 O O . LYS A 1 93 ? 5.214 -1.813 1.560 1.00 97.75 93 LYS A O 1
ATOM 745 N N . LEU A 1 94 ? 4.429 -3.458 2.876 1.00 98.12 94 LEU A N 1
ATOM 746 C CA . LEU A 1 94 ? 5.364 -4.476 2.384 1.00 98.12 94 LEU A CA 1
ATOM 747 C C . LEU A 1 94 ? 5.225 -4.682 0.870 1.00 98.12 94 LEU A C 1
ATOM 749 O O . LEU A 1 94 ? 6.218 -4.709 0.156 1.00 98.12 94 LEU A O 1
ATOM 753 N N . LYS A 1 95 ? 3.993 -4.722 0.352 1.00 98.06 95 LYS A N 1
ATOM 754 C CA . LYS A 1 95 ? 3.752 -4.802 -1.098 1.00 98.06 95 LYS A CA 1
ATOM 755 C C . LYS A 1 95 ? 4.234 -3.569 -1.868 1.00 98.06 95 LYS A C 1
ATOM 757 O O . LYS A 1 95 ? 4.591 -3.693 -3.035 1.00 98.06 95 LYS A O 1
ATOM 762 N N . ILE A 1 96 ? 4.208 -2.381 -1.255 1.00 97.88 96 ILE A N 1
ATOM 763 C CA . ILE A 1 96 ? 4.789 -1.173 -1.858 1.00 97.88 96 ILE A CA 1
ATOM 764 C C . ILE A 1 96 ? 6.304 -1.348 -1.975 1.00 97.88 96 ILE A C 1
ATOM 766 O O . ILE A 1 96 ? 6.833 -1.142 -3.060 1.00 97.88 96 ILE A O 1
ATOM 770 N N . GLU A 1 97 ? 6.975 -1.791 -0.910 1.00 97.56 97 GLU A N 1
ATOM 771 C CA . GLU A 1 97 ? 8.422 -2.054 -0.926 1.00 97.56 97 GLU A CA 1
ATOM 772 C C . GLU A 1 97 ? 8.797 -3.122 -1.972 1.00 97.56 97 GLU A C 1
ATOM 774 O O . GLU A 1 97 ? 9.758 -2.955 -2.723 1.00 97.56 97 GLU A O 1
ATOM 779 N N . GLU A 1 98 ? 8.012 -4.198 -2.082 1.00 97.56 98 GLU A N 1
ATOM 780 C CA . GLU A 1 98 ? 8.178 -5.224 -3.122 1.00 97.56 98 GLU A CA 1
ATOM 781 C C . GLU A 1 98 ? 8.044 -4.641 -4.540 1.00 97.56 98 GLU A C 1
ATOM 783 O O . GLU A 1 98 ? 8.865 -4.937 -5.410 1.00 97.56 98 GLU A O 1
ATOM 788 N N . GLU A 1 99 ? 7.043 -3.791 -4.787 1.00 97.38 99 GLU A N 1
ATOM 789 C CA . GLU A 1 99 ? 6.850 -3.149 -6.094 1.00 97.38 99 GLU A CA 1
ATOM 790 C C . GLU A 1 99 ? 7.956 -2.127 -6.408 1.00 97.38 99 GLU A C 1
ATOM 792 O O . GLU A 1 99 ? 8.374 -2.019 -7.561 1.00 97.38 99 GLU A O 1
ATOM 797 N N . GLU A 1 100 ? 8.459 -1.399 -5.406 1.00 95.88 100 GLU A N 1
ATOM 798 C CA . GLU A 1 100 ? 9.593 -0.478 -5.558 1.00 95.88 100 GLU A CA 1
ATOM 799 C C . GLU A 1 100 ? 10.879 -1.226 -5.938 1.00 95.88 100 GLU A C 1
ATOM 801 O O . GLU A 1 100 ? 11.582 -0.809 -6.863 1.00 95.88 100 GLU A O 1
ATOM 806 N N . ASN A 1 101 ? 11.147 -2.369 -5.299 1.00 96.81 101 ASN A N 1
ATOM 807 C CA . ASN A 1 101 ? 12.282 -3.229 -5.640 1.00 96.81 101 ASN A CA 1
ATOM 808 C C . ASN A 1 101 ? 12.140 -3.830 -7.046 1.00 96.81 101 ASN A C 1
ATOM 810 O O . ASN A 1 101 ? 13.078 -3.769 -7.841 1.00 96.81 101 ASN A O 1
ATOM 814 N N . ALA A 1 102 ? 10.953 -4.332 -7.400 1.00 95.81 102 ALA A N 1
ATOM 815 C CA . ALA A 1 102 ? 10.693 -4.874 -8.734 1.00 95.81 102 ALA A CA 1
ATOM 816 C C . ALA A 1 102 ? 10.836 -3.811 -9.841 1.00 95.81 102 ALA A C 1
ATOM 818 O O . ALA A 1 102 ? 11.302 -4.106 -10.946 1.00 95.81 102 ALA A O 1
ATOM 819 N N . LEU A 1 103 ? 10.446 -2.560 -9.563 1.00 96.69 103 LEU A N 1
ATOM 820 C CA . LEU A 1 103 ? 10.684 -1.440 -10.471 1.00 96.69 103 LEU A CA 1
ATOM 821 C C . LEU A 1 103 ? 12.182 -1.176 -10.630 1.00 96.69 103 LEU A C 1
ATOM 823 O O . LEU A 1 103 ? 12.641 -0.970 -11.752 1.00 96.69 103 LEU A O 1
ATOM 827 N N . TYR A 1 104 ? 12.934 -1.170 -9.530 1.00 96.56 104 TYR A N 1
ATOM 828 C CA . TYR A 1 104 ? 14.373 -0.936 -9.560 1.00 96.56 104 TYR A CA 1
ATOM 829 C C . TYR A 1 104 ? 15.098 -1.960 -10.440 1.00 96.56 104 TYR A C 1
ATOM 831 O O . TYR A 1 104 ? 15.845 -1.561 -11.333 1.00 96.56 104 TYR A O 1
ATOM 839 N N . GLU A 1 105 ? 14.811 -3.251 -10.260 1.00 95.69 105 GLU A N 1
ATOM 840 C CA . GLU A 1 105 ? 15.362 -4.331 -11.091 1.00 95.69 105 GLU A CA 1
ATOM 841 C C . GLU A 1 105 ? 15.032 -4.125 -12.577 1.00 95.69 105 GLU A C 1
ATOM 843 O O . GLU A 1 105 ? 15.930 -4.082 -13.417 1.00 95.69 105 GLU A O 1
ATOM 848 N N . LYS A 1 106 ? 13.760 -3.859 -12.909 1.00 95.62 106 LYS A N 1
ATOM 849 C CA . LYS A 1 106 ? 13.347 -3.582 -14.297 1.00 95.62 106 LYS A CA 1
ATOM 850 C C . LYS A 1 106 ? 14.048 -2.378 -14.915 1.00 95.62 106 LYS A C 1
ATOM 852 O O . LYS A 1 106 ? 14.326 -2.379 -16.112 1.00 95.62 106 LYS A O 1
ATOM 857 N N . LEU A 1 107 ? 14.271 -1.317 -14.141 1.00 95.00 107 LEU A N 1
ATOM 858 C CA . LEU A 1 107 ? 14.951 -0.124 -14.638 1.00 95.00 107 LEU A CA 1
ATOM 859 C C . LEU A 1 107 ? 16.425 -0.40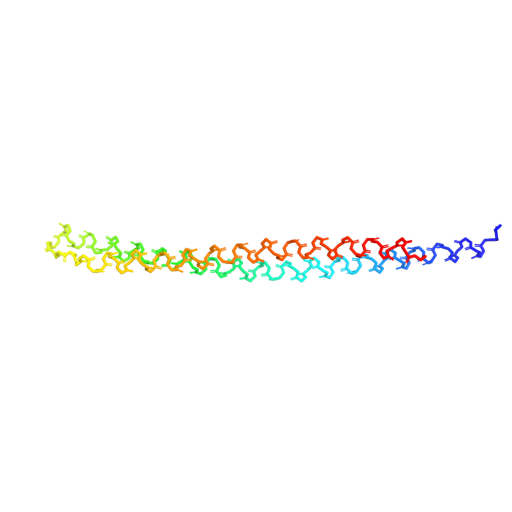8 -14.937 1.00 95.00 107 LEU A C 1
ATOM 861 O O . LEU A 1 107 ? 16.925 0.088 -15.945 1.00 95.00 107 LEU A O 1
ATOM 865 N N . GLN A 1 108 ? 17.088 -1.233 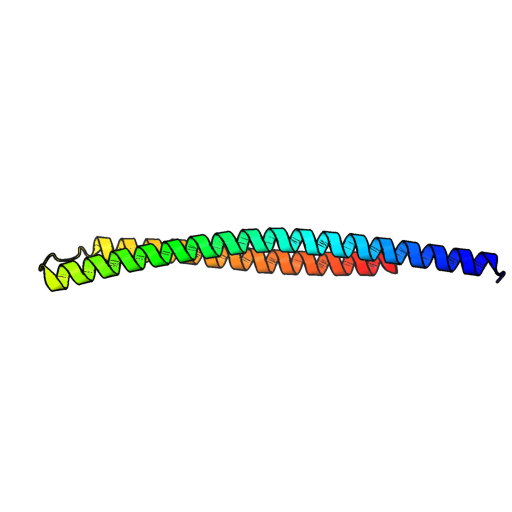-14.122 1.00 92.81 108 GLN A N 1
ATOM 866 C CA . GLN A 1 108 ? 18.447 -1.690 -14.410 1.00 92.81 108 GLN A CA 1
ATOM 867 C C . GLN A 1 108 ? 18.507 -2.533 -15.686 1.00 92.81 108 GLN A C 1
ATOM 869 O O . GLN A 1 108 ? 19.410 -2.330 -16.495 1.00 92.81 108 GLN A O 1
ATOM 874 N N . ASP A 1 109 ? 17.544 -3.432 -15.896 1.00 93.25 109 ASP A N 1
ATOM 875 C CA . ASP A 1 109 ? 17.483 -4.252 -17.112 1.00 93.25 109 ASP A CA 1
ATOM 876 C C . ASP A 1 109 ? 17.289 -3.385 -18.366 1.00 93.25 109 ASP A C 1
ATOM 878 O O . ASP A 1 109 ? 18.016 -3.531 -19.347 1.00 93.25 109 ASP A O 1
ATOM 882 N N . ILE A 1 110 ? 16.378 -2.403 -18.313 1.00 91.25 110 ILE A N 1
ATOM 883 C CA . ILE A 1 110 ? 16.162 -1.439 -19.408 1.00 91.25 110 ILE A CA 1
ATOM 884 C C . ILE A 1 110 ? 17.433 -0.632 -19.713 1.00 91.25 110 ILE A C 1
ATOM 886 O O . ILE A 1 110 ? 17.694 -0.297 -20.872 1.00 91.25 110 ILE A O 1
ATOM 890 N N . GLU A 1 111 ? 18.201 -0.277 -18.683 1.00 87.06 111 GLU A N 1
ATOM 891 C CA . GLU A 1 111 ? 19.456 0.450 -18.842 1.00 87.06 111 GLU A CA 1
ATOM 892 C C . GLU A 1 111 ? 20.556 -0.435 -19.440 1.00 87.06 111 GLU A C 1
ATOM 894 O O . GLU A 1 111 ? 21.252 0.020 -20.344 1.00 87.06 111 GLU A O 1
ATOM 899 N N . ARG A 1 112 ? 20.671 -1.703 -19.025 1.00 88.31 112 ARG A N 1
ATOM 900 C CA . ARG A 1 112 ? 21.611 -2.678 -19.614 1.00 88.31 112 ARG A CA 1
ATOM 901 C C . ARG A 1 112 ? 21.325 -2.932 -21.091 1.00 88.31 112 ARG A C 1
ATOM 903 O O . ARG A 1 112 ? 22.234 -2.801 -21.908 1.00 88.31 112 ARG A O 1
ATOM 910 N N . ASP A 1 113 ? 20.059 -3.153 -21.443 1.00 85.62 113 ASP A N 1
ATOM 911 C CA . ASP A 1 113 ? 19.595 -3.350 -22.826 1.00 85.62 113 ASP A CA 1
ATOM 912 C C . ASP A 1 113 ? 19.977 -2.195 -23.772 1.00 85.62 113 ASP A C 1
ATOM 914 O O . ASP A 1 113 ? 19.998 -2.361 -24.991 1.00 85.62 113 ASP A O 1
ATOM 918 N N . LYS A 1 114 ? 20.238 -0.992 -23.239 1.00 79.56 114 LYS A N 1
ATOM 919 C CA . LYS A 1 114 ? 20.680 0.157 -24.041 1.00 79.56 114 LYS A CA 1
ATOM 920 C C . LYS A 1 114 ? 22.116 -0.010 -24.552 1.00 79.56 114 LYS A C 1
ATOM 922 O O . LYS A 1 114 ? 22.439 0.530 -25.609 1.00 79.56 114 LYS A O 1
ATOM 927 N N . TYR A 1 115 ? 22.966 -0.688 -23.782 1.00 76.75 115 TYR A N 1
ATOM 928 C CA . TYR A 1 115 ? 24.398 -0.846 -24.048 1.00 76.75 115 TYR A CA 1
ATOM 929 C C . TYR A 1 115 ? 24.746 -2.232 -24.606 1.00 76.75 115 TYR A C 1
ATOM 931 O O . TYR A 1 115 ? 25.745 -2.356 -25.312 1.00 76.75 115 TYR A O 1
ATOM 939 N N . ASP A 1 116 ? 23.910 -3.242 -24.351 1.00 62.00 116 ASP A N 1
ATOM 940 C CA . ASP A 1 116 ? 24.008 -4.568 -24.964 1.00 62.00 116 ASP A CA 1
ATOM 941 C C . ASP A 1 116 ? 23.375 -4.556 -26.370 1.00 62.00 116 ASP A C 1
ATOM 943 O O . ASP A 1 116 ? 22.225 -4.959 -26.553 1.00 62.00 116 ASP A O 1
ATOM 947 N N . ASN A 1 117 ? 24.116 -4.005 -27.345 1.00 52.56 117 ASN A N 1
ATOM 948 C CA . ASN A 1 117 ? 24.126 -4.283 -28.801 1.00 52.56 117 ASN A CA 1
ATOM 949 C C . ASN A 1 117 ? 24.824 -3.149 -29.555 1.00 52.56 117 ASN A C 1
ATOM 951 O O . ASN A 1 117 ? 24.244 -2.038 -29.618 1.00 52.56 117 ASN A O 1
#

Organism: NCBI:txid29372

Radius of gyration: 26.99 Å; chains: 1; bounding box: 59×19×79 Å

pLDDT: mean 92.46, std 7.26, range [52.56, 98.25]

Foldseek 3Di:
DDPVVVVVVVVVLVVLVVVLVVQLVVLVVVLVVLLVVLVVLLVVLVVQLVVLVVVVVVQVVCCVPVVPDDDPVSVVVSVVSNVVSVVSNVVSVVVNVVSVVVSVVSNVVSVVVSVVD

Secondary structure (DSSP, 8-state):
--HHHHHHHHHHHHHHHHHHHHHHHHHHHHHHHHHHHHHHHHHHHHHHHHHHHHHHHHHHHHHHHH--PPPHHHHHHHHHHHHHHHHHHHHHHHHHHHHHHHHHHHHHHHHHHHH--

Sequence (117 aa):
MNFFDKMKDLAEDASKTVSTTSKTLTAKADSKLKISSLNKEIEEARVSIRKVHEKVGKAFLDEYRNQNKMEDNFIIDSINEISGYEDKIIKAKLKIEEEENALYEKLQDIERDKYDN